Protein AF-I7L8H8-F1 (afdb_monomer_lite)

Structure (mmCIF, N/CA/C/O backbone):
data_AF-I7L8H8-F1
#
_entry.id   AF-I7L8H8-F1
#
loop_
_atom_site.group_PDB
_atom_site.id
_atom_site.type_symbol
_atom_site.label_atom_id
_atom_site.label_alt_id
_atom_site.label_comp_id
_atom_site.label_asym_id
_atom_site.label_entity_id
_atom_site.label_seq_id
_atom_site.pdbx_PDB_ins_code
_atom_site.Cartn_x
_atom_site.Cartn_y
_atom_site.Cartn_z
_atom_site.occupancy
_atom_site.B_iso_or_equiv
_atom_site.auth_seq_id
_atom_site.auth_comp_id
_atom_site.auth_asym_id
_atom_site.auth_atom_id
_atom_site.pdbx_PDB_model_num
ATOM 1 N N . MET A 1 1 ? -27.563 16.203 -0.163 1.00 46.16 1 MET A N 1
ATOM 2 C CA . MET A 1 1 ? -28.175 15.690 1.086 1.00 46.16 1 MET A CA 1
ATOM 3 C C . MET A 1 1 ? -27.796 14.226 1.254 1.00 46.16 1 MET A C 1
ATOM 5 O O . MET A 1 1 ? -28.399 13.377 0.614 1.00 46.16 1 MET A O 1
ATOM 9 N N . ILE A 1 2 ? -26.778 13.918 2.061 1.00 47.94 2 ILE A N 1
ATOM 10 C CA . ILE A 1 2 ? -26.493 12.526 2.442 1.00 47.94 2 ILE A CA 1
ATOM 11 C C . ILE A 1 2 ? -27.599 12.111 3.420 1.00 47.94 2 ILE A C 1
ATOM 13 O O . ILE A 1 2 ? -27.805 12.774 4.437 1.00 47.94 2 ILE A O 1
ATOM 17 N N . SER A 1 3 ? -28.373 11.085 3.063 1.00 52.47 3 SER A N 1
ATOM 18 C CA . SER A 1 3 ? -29.527 10.623 3.843 1.00 52.47 3 SER A CA 1
ATOM 19 C C . SER A 1 3 ? -29.114 10.288 5.280 1.00 52.47 3 SER A C 1
ATOM 21 O O . SER A 1 3 ? -28.155 9.544 5.494 1.00 52.47 3 SER A O 1
ATOM 23 N N . ARG A 1 4 ? -29.862 10.799 6.271 1.00 48.09 4 ARG A N 1
ATOM 24 C CA . ARG A 1 4 ? -29.664 10.507 7.706 1.00 48.09 4 ARG A CA 1
ATOM 25 C C . ARG A 1 4 ? -29.588 8.998 7.997 1.00 48.09 4 ARG A C 1
ATOM 27 O O . ARG A 1 4 ? -28.920 8.609 8.946 1.00 48.09 4 ARG A O 1
ATOM 34 N N . GLY A 1 5 ? -30.185 8.152 7.152 1.00 44.75 5 GLY A N 1
ATOM 35 C CA . GLY A 1 5 ? -30.102 6.691 7.264 1.00 44.75 5 GLY A CA 1
ATOM 36 C C . GLY A 1 5 ? -28.705 6.101 7.017 1.00 44.75 5 GLY A C 1
ATOM 37 O O . GLY A 1 5 ? -28.345 5.119 7.660 1.00 44.75 5 GLY A O 1
ATOM 38 N N . ILE A 1 6 ? -27.882 6.716 6.158 1.00 53.09 6 ILE A N 1
ATOM 39 C CA . ILE A 1 6 ? -26.475 6.308 5.964 1.00 53.09 6 ILE A CA 1
ATOM 40 C C . ILE A 1 6 ? -25.654 6.681 7.205 1.00 53.09 6 ILE A C 1
ATOM 42 O O . ILE A 1 6 ? -24.822 5.902 7.665 1.00 53.09 6 ILE A O 1
ATOM 46 N N . LEU A 1 7 ? -25.942 7.848 7.790 1.00 44.03 7 LEU A N 1
ATOM 47 C CA . LEU A 1 7 ? -25.265 8.338 8.990 1.00 44.03 7 LEU A CA 1
ATOM 48 C C . LEU A 1 7 ? -25.523 7.445 10.219 1.00 44.03 7 LEU A C 1
ATOM 50 O O . LEU A 1 7 ? -24.616 7.248 11.021 1.00 44.03 7 LEU A O 1
ATOM 54 N N . ILE A 1 8 ? -26.735 6.889 10.339 1.00 47.84 8 ILE A N 1
ATOM 55 C CA . ILE A 1 8 ? -27.126 5.978 11.429 1.00 47.84 8 ILE A CA 1
ATOM 56 C C . ILE A 1 8 ? -26.490 4.590 11.243 1.00 47.84 8 ILE A C 1
ATOM 58 O O . ILE A 1 8 ? -25.973 4.033 12.205 1.00 47.84 8 ILE A O 1
ATOM 62 N N . LYS A 1 9 ? -26.415 4.056 10.014 1.00 46.69 9 LYS A N 1
ATOM 63 C CA . LYS A 1 9 ? -25.725 2.774 9.748 1.00 46.69 9 LYS A CA 1
ATOM 64 C C . LYS A 1 9 ? -24.207 2.844 9.948 1.00 46.69 9 LYS A C 1
ATOM 66 O O . LYS A 1 9 ? -23.610 1.882 10.417 1.00 46.69 9 LYS A O 1
ATOM 71 N N . LEU A 1 10 ? -23.580 3.989 9.666 1.00 47.91 10 LEU A N 1
ATOM 72 C CA . LEU A 1 10 ? -22.157 4.217 9.965 1.00 47.91 10 LEU A CA 1
ATOM 73 C C . LEU A 1 10 ? -21.852 4.186 11.475 1.00 47.91 10 LEU A C 1
ATOM 75 O O . LEU A 1 10 ? -20.709 3.942 11.866 1.00 47.91 10 LEU A O 1
ATOM 79 N N . GLN A 1 11 ? -22.865 4.398 12.321 1.00 47.72 11 GLN A N 1
ATOM 80 C CA . GLN A 1 11 ? -22.754 4.433 13.780 1.00 47.72 11 GLN A CA 1
ATOM 81 C C . GLN A 1 11 ? -22.559 3.033 14.400 1.00 47.72 11 GLN A C 1
ATOM 83 O O . GLN A 1 11 ? -22.069 2.937 15.524 1.00 47.72 11 GLN A O 1
ATOM 88 N N . GLU A 1 12 ? -22.848 1.966 13.647 1.00 54.91 12 GLU A N 1
ATOM 89 C CA . GLU A 1 12 ? -22.715 0.558 14.060 1.00 54.91 12 GLU A CA 1
ATOM 90 C C . GLU A 1 12 ? -21.477 -0.142 13.471 1.00 54.91 12 GLU A C 1
ATOM 92 O O . GLU A 1 12 ? -21.320 -1.356 13.596 1.00 54.91 12 GLU A O 1
ATOM 97 N N . THR A 1 13 ? -20.572 0.589 12.813 1.00 62.22 13 THR A N 1
ATOM 98 C CA . THR A 1 13 ? -19.379 -0.029 12.212 1.00 62.22 13 THR A CA 1
ATOM 99 C C . THR A 1 13 ? -18.455 -0.572 13.305 1.00 62.22 13 THR A C 1
ATOM 101 O O . THR A 1 13 ? -17.769 0.195 13.961 1.00 62.22 13 THR A O 1
ATOM 104 N N . SER A 1 14 ? -18.395 -1.883 13.532 1.00 83.31 14 SER A N 1
ATOM 105 C CA . SER A 1 14 ? -17.507 -2.446 14.563 1.00 83.31 14 SER A CA 1
ATOM 106 C C . SER A 1 14 ? -16.050 -1.963 14.391 1.00 83.31 14 SER A C 1
ATOM 108 O O . SER A 1 14 ? -15.533 -2.022 13.273 1.00 83.31 14 SER A O 1
ATOM 110 N N . PRO A 1 15 ? -15.341 -1.538 15.461 1.00 88.88 15 PRO A N 1
ATOM 111 C CA . PRO A 1 15 ? -13.910 -1.216 15.403 1.00 88.88 15 PRO A CA 1
ATOM 112 C C . PRO A 1 15 ? -13.060 -2.315 14.753 1.00 88.88 15 PRO A C 1
ATOM 114 O O . PRO A 1 15 ? -12.063 -2.014 14.102 1.00 88.88 15 PRO A O 1
ATOM 117 N N . VAL A 1 16 ? -13.495 -3.576 14.862 1.00 91.00 16 VAL A N 1
ATOM 118 C CA . VAL A 1 16 ? -12.891 -4.724 14.170 1.00 91.00 16 VAL A CA 1
ATOM 119 C C . VAL A 1 16 ? -12.999 -4.579 12.652 1.00 91.00 16 VAL A C 1
ATOM 121 O O . VAL A 1 16 ? -12.004 -4.721 11.949 1.00 91.00 16 VAL A O 1
ATOM 124 N N . LEU A 1 17 ? -14.184 -4.243 12.135 1.00 92.31 17 LEU A N 1
ATOM 125 C CA . LEU A 1 17 ? -14.388 -4.027 10.700 1.00 92.31 17 LEU A CA 1
ATOM 126 C C . LEU A 1 17 ? -13.566 -2.842 10.187 1.00 92.31 17 LEU A C 1
ATOM 128 O O . LEU A 1 17 ? -13.098 -2.879 9.056 1.00 92.31 17 LEU A O 1
ATOM 132 N N . ILE A 1 18 ? -13.353 -1.819 11.018 1.00 93.94 18 ILE A N 1
ATOM 133 C CA . ILE A 1 18 ? -12.538 -0.653 10.659 1.00 93.94 18 ILE A CA 1
ATOM 134 C C . ILE A 1 18 ? -11.070 -1.056 10.483 1.00 93.94 18 ILE A C 1
ATOM 136 O O . ILE A 1 18 ? -10.480 -0.727 9.457 1.00 93.94 18 ILE A O 1
ATOM 140 N N . VAL A 1 19 ? -10.482 -1.801 11.429 1.00 95.19 19 VAL A N 1
ATOM 141 C CA . VAL A 1 19 ? -9.073 -2.228 11.309 1.00 95.19 19 VAL A CA 1
ATOM 142 C C . VAL A 1 19 ? -8.867 -3.276 10.215 1.00 95.19 19 VAL A C 1
ATOM 144 O O . VAL A 1 19 ? -7.865 -3.218 9.508 1.00 95.19 19 VAL A O 1
ATOM 147 N N . VAL A 1 20 ? -9.827 -4.188 10.016 1.00 96.25 20 VAL A N 1
ATOM 148 C CA . VAL A 1 20 ? -9.793 -5.157 8.907 1.00 96.25 20 VAL A CA 1
ATOM 149 C C . VAL A 1 20 ? -9.931 -4.438 7.566 1.00 96.25 20 VAL A C 1
ATOM 151 O O . VAL A 1 20 ? -9.162 -4.704 6.649 1.00 96.25 20 VAL A O 1
ATOM 154 N N . GLY A 1 21 ? -10.858 -3.484 7.457 1.00 96.38 21 GLY A N 1
ATOM 155 C CA . GLY A 1 21 ? -11.018 -2.660 6.261 1.00 96.38 21 GLY A CA 1
ATOM 156 C C . GLY A 1 21 ? -9.773 -1.828 5.955 1.00 96.38 21 GLY A C 1
ATOM 157 O O . GLY A 1 21 ? -9.385 -1.720 4.798 1.00 96.38 21 GLY A O 1
ATOM 158 N N . PHE A 1 22 ? -9.101 -1.300 6.982 1.00 97.31 22 PHE A N 1
ATOM 159 C CA . PHE A 1 22 ? -7.831 -0.585 6.837 1.00 97.31 22 PHE A CA 1
ATOM 160 C C . PHE A 1 22 ? -6.689 -1.474 6.343 1.00 97.31 22 PHE A C 1
ATOM 162 O O . PHE A 1 22 ? -5.904 -1.050 5.498 1.00 97.31 22 PHE A O 1
ATOM 169 N N . PHE A 1 23 ? -6.617 -2.715 6.822 1.00 97.75 23 PHE A N 1
ATOM 170 C CA . PHE A 1 23 ? -5.670 -3.702 6.314 1.00 97.75 23 PHE A CA 1
ATOM 171 C C . PHE A 1 23 ? -5.949 -4.048 4.844 1.00 97.75 23 PHE A C 1
ATOM 173 O O . PHE A 1 23 ? -5.056 -3.922 4.014 1.00 97.75 23 PHE A O 1
ATOM 180 N N . VAL A 1 24 ? -7.194 -4.402 4.500 1.00 97.88 24 VAL A N 1
ATOM 181 C CA . VAL A 1 24 ? -7.577 -4.735 3.113 1.00 97.88 24 VAL A CA 1
ATOM 182 C C . VAL A 1 24 ? -7.319 -3.561 2.172 1.00 97.88 24 VAL 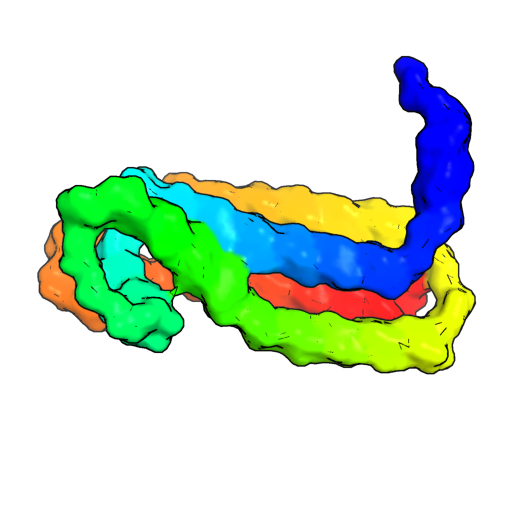A C 1
ATOM 184 O O . VAL A 1 24 ? -6.830 -3.765 1.066 1.00 97.88 24 VAL A O 1
ATOM 187 N N . TYR A 1 25 ? -7.611 -2.336 2.615 1.00 98.06 25 TYR A N 1
ATOM 188 C CA . TYR A 1 25 ? -7.292 -1.133 1.857 1.00 98.06 25 TYR A CA 1
ATOM 189 C C . TYR A 1 25 ? -5.801 -1.054 1.539 1.00 98.06 25 TYR A C 1
ATOM 191 O O . TYR A 1 25 ? -5.467 -0.925 0.372 1.00 98.06 25 TYR A O 1
ATOM 199 N N . GLN A 1 26 ? -4.922 -1.190 2.537 1.00 97.81 26 GLN A N 1
ATOM 200 C CA . GLN A 1 26 ? -3.476 -1.148 2.307 1.00 97.81 26 GLN A CA 1
ATOM 201 C C . GLN A 1 26 ? -3.013 -2.239 1.344 1.00 97.81 26 GLN A C 1
ATOM 203 O O . GLN A 1 26 ? -2.231 -1.946 0.455 1.00 97.81 26 GLN A O 1
ATOM 208 N N . MET A 1 27 ? -3.538 -3.466 1.448 1.00 97.56 27 MET A N 1
ATOM 209 C CA . MET A 1 27 ? -3.200 -4.531 0.493 1.00 97.56 27 MET A CA 1
ATOM 210 C C . MET A 1 27 ? -3.540 -4.145 -0.952 1.00 97.56 27 MET A C 1
ATOM 212 O O . MET A 1 27 ? -2.744 -4.359 -1.865 1.00 97.56 27 MET A O 1
ATOM 216 N N . LEU A 1 28 ? -4.747 -3.612 -1.167 1.00 98.00 28 LEU A N 1
ATOM 217 C CA . LEU A 1 28 ? -5.218 -3.225 -2.496 1.00 98.00 28 LEU A CA 1
ATOM 218 C C . LEU A 1 28 ? -4.485 -1.992 -3.017 1.00 98.00 28 LEU A C 1
ATOM 220 O O . LEU A 1 28 ? -4.143 -1.946 -4.194 1.00 98.00 28 LEU A O 1
ATOM 224 N N . GLU A 1 29 ? -4.258 -1.014 -2.148 1.00 97.44 29 GLU A N 1
ATOM 225 C CA . GLU A 1 29 ? -3.554 0.224 -2.451 1.00 97.44 29 GLU A CA 1
ATOM 226 C C . GLU A 1 29 ? -2.111 -0.081 -2.873 1.00 97.44 29 GLU A C 1
ATOM 228 O O . GLU A 1 29 ? -1.757 0.255 -4.003 1.00 97.44 29 GLU A O 1
ATOM 233 N N . THR A 1 30 ? -1.360 -0.870 -2.093 1.00 96.81 30 THR A N 1
ATOM 234 C CA . THR A 1 30 ? 0.001 -1.293 -2.458 1.00 96.81 30 THR A CA 1
ATOM 235 C C . THR A 1 30 ? 0.013 -2.041 -3.787 1.00 96.81 30 THR A C 1
ATOM 237 O O . THR A 1 30 ? 0.870 -1.791 -4.627 1.00 96.81 30 THR A O 1
ATOM 240 N N . GLY A 1 31 ? -0.959 -2.929 -4.032 1.00 97.12 31 GLY A N 1
ATOM 241 C CA . GLY A 1 31 ? -1.084 -3.603 -5.326 1.00 97.12 31 GLY A CA 1
ATOM 242 C C . GLY A 1 31 ? -1.308 -2.625 -6.486 1.00 97.12 31 GLY A C 1
ATOM 243 O O . GLY A 1 31 ? -0.696 -2.755 -7.547 1.00 97.12 31 GLY A O 1
ATOM 244 N N . VAL A 1 32 ? -2.182 -1.630 -6.320 1.00 97.69 32 VAL A N 1
ATOM 245 C CA . VAL A 1 32 ? -2.433 -0.618 -7.359 1.00 97.69 32 VAL A CA 1
ATOM 246 C C . VAL A 1 32 ? -1.197 0.249 -7.589 1.00 97.69 32 VAL A C 1
ATOM 248 O O . VAL A 1 32 ? -0.834 0.462 -8.745 1.00 97.69 32 VAL A O 1
ATOM 251 N N . ILE A 1 33 ? -0.538 0.712 -6.525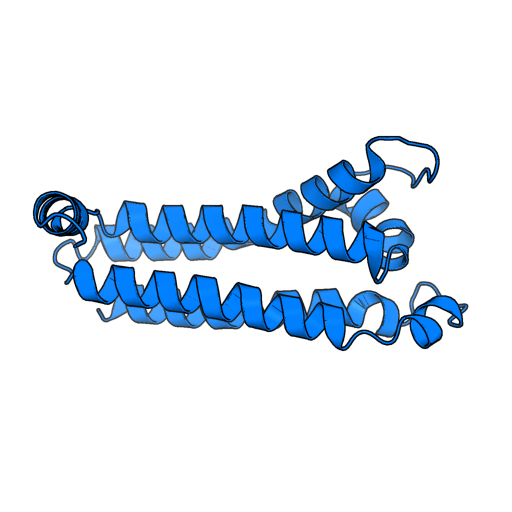 1.00 96.88 33 ILE A N 1
ATOM 252 C CA . ILE A 1 33 ? 0.702 1.487 -6.615 1.00 96.88 33 ILE A CA 1
ATOM 253 C C . ILE A 1 33 ? 1.781 0.683 -7.330 1.00 96.88 33 ILE A C 1
ATOM 255 O O . ILE A 1 33 ? 2.402 1.217 -8.244 1.00 96.88 33 ILE A O 1
ATOM 259 N N . ASP A 1 34 ? 1.929 -0.606 -7.019 1.00 95.56 34 ASP A N 1
ATOM 260 C CA . ASP A 1 34 ? 2.916 -1.460 -7.676 1.00 95.56 34 ASP A CA 1
ATOM 261 C C . ASP A 1 34 ? 2.640 -1.624 -9.177 1.00 95.56 34 ASP A C 1
ATOM 263 O O . ASP A 1 34 ? 3.532 -1.559 -10.024 1.00 95.56 34 ASP A O 1
ATOM 267 N N . MET A 1 35 ? 1.369 -1.809 -9.532 1.00 96.50 35 MET A N 1
ATOM 268 C CA . MET A 1 35 ? 0.949 -1.884 -10.928 1.00 96.50 35 MET A CA 1
ATOM 269 C C . MET A 1 35 ? 1.246 -0.582 -11.681 1.00 96.50 35 MET A C 1
ATOM 271 O O . MET A 1 35 ? 1.706 -0.626 -12.824 1.00 96.50 35 MET A O 1
ATOM 275 N N . VAL A 1 36 ? 0.977 0.569 -11.058 1.00 95.88 36 VAL A N 1
ATOM 276 C CA . VAL A 1 36 ? 1.228 1.892 -11.645 1.00 95.88 36 VAL A CA 1
ATOM 277 C C . VAL A 1 36 ? 2.726 2.176 -11.735 1.00 95.88 36 VAL A C 1
ATOM 279 O O . VAL A 1 36 ? 3.183 2.658 -12.773 1.00 95.88 36 VAL A O 1
ATOM 282 N N . GLU A 1 37 ? 3.502 1.849 -10.699 1.00 94.50 37 GLU A N 1
ATOM 283 C CA . GLU A 1 37 ? 4.956 1.987 -10.711 1.00 94.50 37 GLU A CA 1
ATOM 284 C C . GLU A 1 37 ? 5.541 1.174 -11.863 1.00 94.50 37 GLU A C 1
ATOM 286 O O . GLU A 1 37 ? 6.282 1.721 -12.682 1.00 94.50 37 GLU A O 1
ATOM 291 N N . HIS A 1 38 ? 5.151 -0.097 -11.982 1.00 94.44 38 HIS A N 1
ATOM 292 C CA . HIS A 1 38 ? 5.609 -0.961 -13.061 1.00 94.44 38 HIS A CA 1
ATOM 293 C C . HIS A 1 38 ? 5.232 -0.416 -14.446 1.00 94.44 38 HIS A C 1
ATOM 295 O O . HIS A 1 38 ? 6.071 -0.383 -15.347 1.00 94.44 38 HIS A O 1
ATOM 301 N N . ALA A 1 39 ? 3.979 0.009 -14.631 1.00 92.62 39 ALA A N 1
ATOM 302 C CA . ALA A 1 39 ? 3.478 0.431 -15.935 1.00 92.62 39 ALA A CA 1
ATOM 303 C C . ALA A 1 39 ? 4.057 1.777 -16.400 1.00 92.62 39 ALA A C 1
ATOM 305 O O . ALA A 1 39 ? 4.268 1.968 -17.600 1.00 92.62 39 ALA A O 1
ATOM 306 N N . CYS A 1 40 ? 4.297 2.712 -15.476 1.00 90.06 40 CYS A N 1
ATOM 307 C CA . CYS A 1 40 ? 4.513 4.117 -15.827 1.00 90.06 40 CYS A CA 1
ATOM 308 C C . CYS A 1 40 ? 5.836 4.711 -15.323 1.00 90.06 40 CYS A C 1
ATOM 310 O O . CYS A 1 40 ? 6.311 5.683 -15.916 1.00 90.06 40 CYS A O 1
ATOM 312 N N . VAL A 1 41 ? 6.428 4.171 -14.252 1.00 89.38 41 VAL A N 1
ATOM 313 C CA . VAL A 1 41 ? 7.476 4.872 -13.487 1.00 89.38 41 VAL A CA 1
ATOM 314 C C . VAL A 1 41 ? 8.795 4.100 -13.456 1.00 89.38 41 VAL A C 1
ATOM 316 O O . VAL A 1 41 ? 9.801 4.587 -13.960 1.00 89.38 41 VAL A O 1
ATOM 319 N N . ASN A 1 42 ? 8.803 2.903 -12.877 1.00 87.75 42 ASN A N 1
ATOM 320 C CA . ASN A 1 42 ? 10.003 2.125 -12.589 1.00 87.75 42 ASN A CA 1
ATOM 321 C C . ASN A 1 42 ? 9.703 0.628 -12.749 1.00 87.75 42 ASN A C 1
ATOM 323 O O . ASN A 1 42 ? 9.533 -0.112 -11.787 1.00 87.75 42 ASN A O 1
ATOM 327 N N . SER A 1 43 ? 9.673 0.150 -13.992 1.00 88.00 43 SER A N 1
ATOM 328 C CA . SER A 1 43 ? 9.519 -1.284 -14.283 1.00 88.00 43 SER A CA 1
ATOM 329 C C . SER A 1 43 ? 10.730 -2.120 -13.846 1.00 88.00 43 SER A C 1
ATOM 331 O O . SER A 1 43 ? 10.635 -3.343 -13.705 1.00 88.00 43 SER A O 1
ATOM 333 N N . ARG A 1 44 ? 11.880 -1.477 -13.608 1.00 87.38 44 ARG A N 1
ATOM 334 C CA . ARG A 1 44 ? 13.144 -2.154 -13.313 1.00 87.38 44 ARG A CA 1
ATOM 335 C C . ARG A 1 44 ? 13.138 -2.851 -11.961 1.00 87.38 44 ARG A C 1
ATOM 337 O O . ARG A 1 44 ? 13.608 -3.985 -11.890 1.00 87.38 44 ARG A O 1
ATOM 344 N N . VAL A 1 45 ? 12.576 -2.228 -10.923 1.00 87.31 45 VAL A N 1
ATOM 345 C CA . VAL A 1 45 ? 12.486 -2.857 -9.593 1.00 87.31 45 VAL A CA 1
ATOM 346 C C . VAL A 1 45 ? 11.713 -4.180 -9.649 1.00 87.31 45 VAL A C 1
ATOM 348 O O . VAL A 1 45 ? 12.117 -5.157 -9.029 1.00 87.31 45 VAL A O 1
ATOM 351 N N . TYR A 1 46 ? 10.693 -4.287 -10.502 1.00 90.06 46 TYR A N 1
ATOM 352 C CA . TYR A 1 46 ? 9.940 -5.532 -10.688 1.00 90.06 46 TYR A CA 1
ATOM 353 C C . TYR A 1 46 ? 10.733 -6.602 -11.427 1.00 90.06 46 TYR A C 1
ATOM 355 O O . TYR A 1 46 ? 10.665 -7.778 -11.075 1.00 90.06 46 TYR A O 1
ATOM 363 N N . ARG A 1 47 ? 11.511 -6.198 -12.434 1.00 88.75 47 ARG A N 1
ATOM 364 C CA . ARG A 1 47 ? 12.375 -7.109 -13.189 1.00 88.75 47 ARG A CA 1
ATOM 365 C C . ARG A 1 47 ? 13.473 -7.716 -12.316 1.00 88.75 47 ARG A C 1
ATOM 367 O O . ARG A 1 47 ? 13.789 -8.889 -12.491 1.00 88.75 47 ARG A O 1
ATOM 374 N N . VAL A 1 48 ? 14.070 -6.905 -11.446 1.00 88.38 48 VAL A N 1
ATOM 375 C CA . VAL A 1 48 ? 15.238 -7.285 -10.638 1.00 88.38 48 VAL A CA 1
ATOM 376 C C . VAL A 1 48 ? 14.832 -7.923 -9.309 1.00 88.38 48 VAL A C 1
ATOM 378 O O . VAL A 1 48 ? 15.530 -8.821 -8.854 1.00 88.38 48 VAL A O 1
ATOM 381 N N . HIS A 1 49 ? 13.718 -7.490 -8.711 1.00 87.88 49 HIS A N 1
ATOM 382 C CA . HIS A 1 49 ? 13.318 -7.875 -7.358 1.00 87.88 49 HIS A CA 1
ATOM 383 C C . HIS A 1 49 ? 11.930 -8.525 -7.310 1.00 87.88 49 HIS A C 1
ATOM 385 O O . HIS A 1 49 ? 11.836 -9.733 -7.114 1.00 87.88 49 HIS A O 1
ATOM 391 N N . ASN A 1 50 ? 10.836 -7.784 -7.523 1.00 87.12 50 ASN A N 1
ATOM 392 C CA . ASN A 1 50 ? 9.505 -8.301 -7.158 1.00 87.12 50 ASN A CA 1
ATOM 393 C C . ASN A 1 50 ? 9.114 -9.581 -7.915 1.00 87.12 50 ASN A C 1
ATOM 395 O O . ASN A 1 50 ? 8.537 -10.495 -7.328 1.00 87.12 50 ASN A O 1
ATOM 399 N N . PHE A 1 51 ? 9.423 -9.696 -9.206 1.00 90.25 51 PHE A N 1
ATOM 400 C CA . PHE A 1 51 ? 9.068 -10.901 -9.959 1.00 90.25 51 PHE A CA 1
ATOM 401 C C . PHE A 1 51 ? 9.891 -12.129 -9.554 1.00 90.25 51 PHE A C 1
ATOM 403 O O . PHE A 1 51 ? 9.270 -13.144 -9.233 1.00 90.25 51 PHE A O 1
ATOM 410 N N . PRO A 1 52 ? 11.236 -12.088 -9.520 1.00 89.38 52 PRO A N 1
ATOM 411 C CA . PRO A 1 52 ? 12.006 -13.245 -9.075 1.00 89.38 52 PRO A CA 1
ATOM 412 C C . PRO A 1 52 ? 11.806 -13.547 -7.586 1.00 89.38 52 PRO A C 1
ATOM 414 O O . PRO A 1 52 ? 11.578 -14.704 -7.240 1.00 89.38 52 PRO A O 1
ATOM 417 N N . ASP A 1 53 ? 11.828 -12.534 -6.721 1.00 89.19 53 ASP A N 1
ATOM 418 C CA . ASP A 1 53 ? 11.940 -12.744 -5.276 1.00 89.19 53 ASP A CA 1
ATOM 419 C C . ASP A 1 53 ? 10.579 -12.940 -4.597 1.00 89.19 53 ASP A C 1
ATOM 421 O O . ASP A 1 53 ? 10.468 -13.746 -3.674 1.00 89.19 53 ASP A O 1
ATOM 425 N N . ILE A 1 54 ? 9.527 -12.248 -5.058 1.00 89.19 54 ILE A N 1
ATOM 426 C CA . ILE A 1 54 ? 8.178 -12.367 -4.472 1.00 89.19 54 ILE A CA 1
ATOM 427 C C . ILE A 1 54 ? 7.322 -13.373 -5.241 1.00 89.19 54 ILE A C 1
ATOM 429 O O . ILE A 1 54 ? 6.596 -14.161 -4.635 1.00 89.19 54 ILE A O 1
ATOM 433 N N . LEU A 1 55 ? 7.383 -13.361 -6.575 1.00 91.94 55 LEU A N 1
ATOM 434 C CA . LEU A 1 55 ? 6.543 -14.228 -7.410 1.00 91.94 55 LEU A CA 1
ATOM 435 C C . LEU A 1 55 ? 7.239 -15.506 -7.885 1.00 91.94 55 LEU A C 1
ATOM 437 O O . LEU A 1 55 ? 6.555 -16.394 -8.397 1.00 91.94 55 LEU A O 1
ATOM 441 N N . GLY A 1 56 ? 8.563 -15.618 -7.744 1.00 92.31 56 GLY A N 1
ATOM 442 C CA . GLY A 1 56 ? 9.319 -16.760 -8.262 1.00 92.31 56 GLY A CA 1
ATOM 443 C C . GLY A 1 56 ? 9.287 -16.866 -9.789 1.00 92.31 56 GLY A C 1
ATOM 444 O O . GLY A 1 56 ? 9.404 -17.967 -10.327 1.00 92.31 56 GLY A O 1
ATOM 445 N N . MET A 1 57 ? 9.079 -15.753 -10.503 1.00 92.56 57 MET A N 1
ATOM 446 C CA . MET A 1 57 ? 8.880 -15.744 -11.953 1.00 92.56 57 MET A CA 1
ATOM 447 C C . MET A 1 57 ? 9.919 -14.903 -12.695 1.00 92.56 57 MET A C 1
ATOM 449 O O . MET A 1 57 ? 10.446 -13.917 -12.185 1.00 92.56 57 MET A O 1
ATOM 453 N N . LYS A 1 58 ? 10.190 -15.278 -13.949 1.00 91.19 58 LYS A N 1
ATOM 454 C CA . LYS A 1 58 ? 11.029 -14.480 -14.850 1.00 91.19 58 LYS A CA 1
ATOM 455 C C . LYS A 1 58 ? 10.199 -13.373 -15.493 1.00 91.19 58 LYS A C 1
ATOM 457 O O . LYS A 1 58 ? 9.058 -13.597 -15.884 1.00 91.19 58 LYS A O 1
ATOM 462 N N . TYR A 1 59 ? 10.803 -12.199 -15.632 1.00 90.25 59 TYR A N 1
ATOM 463 C CA . TYR A 1 59 ? 10.201 -11.068 -16.326 1.00 90.25 59 TYR A CA 1
ATOM 464 C C . TYR A 1 59 ? 10.056 -11.345 -17.830 1.00 90.25 59 TYR A C 1
ATOM 466 O O . TYR A 1 59 ? 11.054 -11.618 -18.501 1.00 90.25 59 TYR A O 1
ATOM 474 N N . ASP A 1 60 ? 8.839 -11.207 -18.359 1.00 91.62 60 ASP A N 1
ATOM 475 C CA . ASP A 1 60 ? 8.553 -11.210 -19.796 1.00 91.62 60 ASP A CA 1
ATOM 476 C C . ASP A 1 60 ? 7.710 -9.985 -20.168 1.00 91.62 60 ASP A C 1
ATOM 478 O O . ASP A 1 60 ? 6.542 -9.872 -19.800 1.00 91.62 60 ASP A O 1
ATOM 482 N N . LYS A 1 61 ? 8.303 -9.067 -20.939 1.00 88.00 61 LYS A N 1
ATOM 483 C CA . LYS A 1 61 ? 7.631 -7.847 -21.414 1.00 88.00 61 LYS A CA 1
ATOM 484 C C . LYS A 1 61 ? 6.457 -8.120 -22.358 1.00 88.00 61 LYS A C 1
ATOM 486 O O . LYS A 1 61 ? 5.653 -7.222 -22.580 1.00 88.00 61 LYS A O 1
ATOM 491 N N . ASN A 1 62 ? 6.399 -9.307 -22.962 1.00 92.12 62 ASN A N 1
ATOM 492 C CA . ASN A 1 62 ? 5.350 -9.672 -23.908 1.00 92.12 62 ASN A CA 1
ATOM 493 C C . ASN A 1 62 ? 4.147 -10.336 -23.219 1.00 92.12 62 ASN A C 1
ATOM 495 O O . ASN A 1 62 ? 3.131 -10.572 -23.875 1.00 92.12 62 ASN A O 1
ATOM 499 N N . ASP A 1 63 ? 4.232 -10.637 -21.9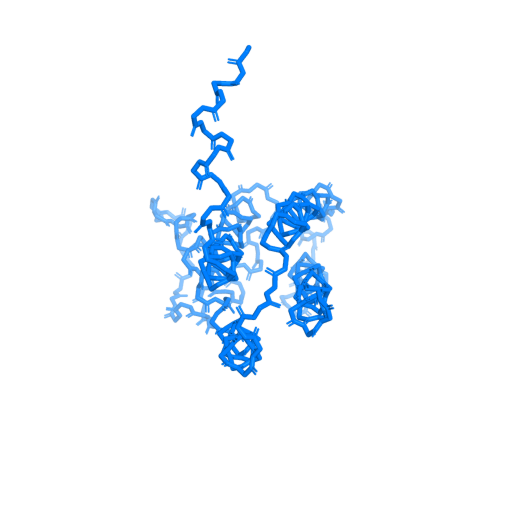18 1.00 93.31 63 ASP A N 1
ATOM 500 C CA . ASP A 1 63 ? 3.096 -11.182 -21.183 1.00 93.31 63 ASP A CA 1
ATOM 501 C C . ASP A 1 63 ? 2.032 -10.094 -20.973 1.00 93.31 63 ASP A C 1
ATOM 503 O O . ASP A 1 63 ? 2.257 -9.066 -20.333 1.00 93.31 63 ASP A O 1
ATOM 507 N N . ARG A 1 64 ? 0.824 -10.345 -21.485 1.00 93.00 64 ARG A N 1
ATOM 508 C CA . ARG A 1 64 ? -0.331 -9.444 -21.351 1.00 93.00 64 ARG A CA 1
ATOM 509 C C . ARG A 1 64 ? -0.736 -9.170 -19.896 1.00 93.00 64 ARG A C 1
ATOM 511 O O . ARG A 1 64 ? -1.425 -8.188 -19.638 1.00 93.00 64 ARG A O 1
ATOM 518 N N . TRP A 1 65 ? -0.344 -10.030 -18.957 1.00 94.75 65 TRP A N 1
ATOM 519 C CA . TRP A 1 65 ? -0.663 -9.923 -17.534 1.00 94.75 65 TRP A CA 1
ATOM 520 C C . TRP A 1 65 ? 0.472 -9.329 -16.699 1.00 94.75 65 TRP A C 1
ATOM 522 O O . TRP A 1 65 ? 0.343 -9.264 -15.480 1.00 94.75 65 TRP A O 1
ATOM 532 N N . ILE A 1 66 ? 1.559 -8.855 -17.315 1.00 93.31 66 ILE A N 1
ATOM 533 C CA . ILE A 1 66 ? 2.758 -8.407 -16.591 1.00 93.31 66 ILE A CA 1
ATOM 534 C C . ILE A 1 66 ? 2.466 -7.324 -15.535 1.00 93.31 66 ILE A C 1
ATOM 536 O O . ILE A 1 66 ? 2.963 -7.391 -14.414 1.00 93.31 66 ILE A O 1
ATOM 540 N N . ASN A 1 67 ? 1.560 -6.389 -15.838 1.00 94.25 67 ASN A N 1
ATOM 541 C CA . ASN A 1 67 ? 1.114 -5.356 -14.896 1.00 94.25 67 ASN A CA 1
ATOM 542 C C . ASN A 1 67 ? 0.255 -5.935 -13.759 1.00 94.25 67 ASN A C 1
ATOM 544 O O . ASN A 1 67 ? 0.343 -5.496 -12.616 1.00 94.25 67 ASN A O 1
ATOM 548 N N . PHE A 1 68 ? -0.558 -6.952 -14.051 1.00 95.88 68 PHE A N 1
ATOM 549 C CA . PHE A 1 68 ? -1.335 -7.649 -13.027 1.00 95.88 68 PHE A CA 1
ATOM 550 C C . PHE A 1 68 ? -0.437 -8.485 -12.105 1.00 95.88 68 PHE A C 1
ATOM 552 O O . PHE A 1 68 ? -0.726 -8.626 -10.919 1.00 95.88 68 PHE A O 1
ATOM 559 N N . TYR A 1 69 ? 0.681 -9.010 -12.608 1.00 96.06 69 TYR A N 1
ATOM 560 C CA . TYR A 1 69 ? 1.678 -9.643 -11.750 1.00 96.06 69 TYR A CA 1
ATOM 561 C C . TYR A 1 69 ? 2.350 -8.630 -10.826 1.00 96.06 69 TYR A C 1
ATOM 563 O O . TYR A 1 69 ? 2.497 -8.939 -9.650 1.00 96.06 69 TYR A O 1
ATOM 571 N N . ALA A 1 70 ? 2.647 -7.412 -11.289 1.00 95.38 70 ALA A N 1
ATOM 572 C CA . ALA A 1 70 ? 3.090 -6.332 -10.401 1.00 95.38 70 ALA A CA 1
ATOM 573 C C . ALA A 1 70 ? 2.045 -6.019 -9.314 1.00 95.38 70 ALA A C 1
ATOM 575 O O . ALA A 1 70 ? 2.376 -5.998 -8.131 1.00 95.38 70 ALA A O 1
ATOM 576 N N . PHE A 1 71 ? 0.758 -5.930 -9.673 1.00 97.31 71 PHE A N 1
ATOM 577 C CA . PHE A 1 71 ? -0.315 -5.822 -8.674 1.00 97.31 71 PHE A CA 1
ATOM 578 C C . PHE A 1 71 ? -0.258 -6.955 -7.641 1.00 97.31 71 PHE A C 1
ATOM 580 O O . PHE A 1 71 ? -0.291 -6.728 -6.431 1.00 97.31 71 PHE A O 1
ATOM 587 N N . LYS A 1 72 ? -0.146 -8.198 -8.117 1.00 96.88 72 LYS A N 1
ATOM 588 C CA . LYS A 1 72 ? -0.084 -9.381 -7.260 1.00 96.88 72 LYS A CA 1
ATOM 589 C C . LYS A 1 72 ? 1.154 -9.373 -6.360 1.00 96.88 72 LYS A C 1
ATOM 591 O O . LYS A 1 72 ? 1.027 -9.769 -5.205 1.00 96.88 72 LYS A O 1
ATOM 596 N N . SER A 1 73 ? 2.323 -8.949 -6.850 1.00 95.62 73 SER A N 1
ATOM 597 C CA . SER A 1 73 ? 3.525 -8.848 -6.015 1.00 95.62 73 SER A CA 1
ATOM 598 C C . SER A 1 73 ? 3.335 -7.838 -4.892 1.00 95.62 73 SER A C 1
ATOM 600 O O . SER A 1 73 ? 3.680 -8.159 -3.757 1.00 95.62 73 SER A O 1
ATOM 602 N N . GLY A 1 74 ? 2.700 -6.697 -5.176 1.00 94.88 74 GLY A N 1
ATOM 603 C CA . GLY A 1 74 ? 2.357 -5.705 -4.159 1.00 94.88 74 GLY A CA 1
ATOM 604 C C . GLY A 1 74 ? 1.406 -6.275 -3.108 1.00 94.88 74 GLY A C 1
ATOM 605 O O . GLY A 1 74 ? 1.664 -6.211 -1.912 1.00 94.88 74 GLY A O 1
ATOM 606 N N . VAL A 1 75 ? 0.348 -6.973 -3.523 1.00 96.12 75 VAL A N 1
ATOM 607 C CA . VAL A 1 75 ? -0.551 -7.645 -2.567 1.00 96.12 75 VAL A CA 1
ATOM 608 C C . VAL A 1 75 ? 0.203 -8.670 -1.707 1.00 96.12 75 VAL A C 1
ATOM 610 O O . VAL A 1 75 ? -0.000 -8.729 -0.496 1.00 96.12 75 VAL A O 1
ATOM 613 N N . LEU A 1 76 ? 1.096 -9.470 -2.294 1.00 94.44 76 LEU A N 1
ATOM 614 C CA . LEU A 1 76 ? 1.863 -10.477 -1.554 1.00 94.44 76 LEU A CA 1
ATOM 615 C C . LEU A 1 76 ? 2.911 -9.867 -0.608 1.00 94.44 76 LEU A C 1
ATOM 617 O O . LEU A 1 76 ? 3.175 -10.443 0.448 1.00 94.44 76 LEU A O 1
ATOM 621 N N . CYS A 1 77 ? 3.483 -8.703 -0.923 1.00 91.31 77 CYS A N 1
ATOM 622 C CA . CYS A 1 77 ? 4.464 -8.061 -0.045 1.00 91.31 77 CYS A CA 1
ATOM 623 C C . CYS A 1 77 ? 3.820 -7.527 1.250 1.00 91.31 77 CYS A C 1
ATOM 625 O O . CYS A 1 77 ? 4.459 -7.493 2.303 1.00 91.31 77 CYS A O 1
ATOM 627 N N . THR A 1 78 ? 2.519 -7.221 1.223 1.00 93.31 78 THR A N 1
ATOM 628 C CA . THR A 1 78 ? 1.778 -6.723 2.396 1.00 93.31 78 THR A CA 1
ATOM 629 C C . THR A 1 78 ? 1.429 -7.785 3.442 1.00 93.31 78 THR A C 1
ATOM 631 O O . THR A 1 78 ? 0.879 -7.442 4.488 1.00 93.31 78 THR A O 1
ATOM 634 N N . PHE A 1 79 ? 1.780 -9.066 3.252 1.00 91.44 79 PHE A N 1
ATOM 635 C CA . PHE A 1 79 ? 1.504 -10.117 4.249 1.00 91.44 79 PHE A CA 1
ATOM 636 C C . PHE A 1 79 ? 2.105 -9.813 5.625 1.00 91.44 79 PHE A C 1
ATOM 638 O O . PHE A 1 79 ? 1.539 -10.199 6.647 1.00 91.44 79 PHE A O 1
ATOM 645 N N . ILE A 1 80 ? 3.213 -9.070 5.675 1.00 92.62 80 ILE A N 1
ATOM 646 C CA . ILE A 1 80 ? 3.814 -8.627 6.936 1.00 92.62 80 ILE A CA 1
ATOM 647 C C . ILE A 1 80 ? 2.874 -7.726 7.761 1.00 92.62 80 ILE A C 1
ATOM 649 O O . ILE A 1 80 ? 2.947 -7.724 8.990 1.00 92.62 80 ILE A O 1
ATOM 653 N N . LEU A 1 81 ? 1.921 -7.037 7.117 1.00 94.12 81 LEU A N 1
ATOM 654 C CA . LEU A 1 81 ? 0.896 -6.216 7.772 1.00 94.12 81 LEU A CA 1
ATOM 655 C C . LEU A 1 81 ? -0.159 -7.052 8.526 1.00 94.12 81 LEU A C 1
ATOM 657 O O . LEU A 1 81 ? -0.936 -6.504 9.311 1.00 94.12 81 LEU A O 1
ATOM 661 N N . LEU A 1 82 ? -0.154 -8.384 8.386 1.00 95.75 82 LEU A N 1
ATOM 662 C CA . LEU A 1 82 ? -0.946 -9.261 9.254 1.00 95.75 82 LEU A CA 1
ATOM 663 C C . LEU A 1 82 ? -0.513 -9.155 10.720 1.00 95.75 82 LEU A C 1
ATOM 665 O O . LEU A 1 82 ? -1.354 -9.267 11.611 1.00 95.75 82 LEU A O 1
ATOM 669 N N . ILE A 1 83 ? 0.773 -8.902 10.986 1.00 95.62 83 ILE A N 1
ATOM 670 C CA . ILE A 1 83 ? 1.293 -8.761 12.351 1.00 95.62 83 ILE A CA 1
ATOM 671 C C . ILE A 1 83 ? 0.609 -7.591 13.076 1.00 95.62 83 ILE A C 1
ATOM 673 O O . ILE A 1 83 ? -0.037 -7.835 14.101 1.00 95.62 83 ILE A O 1
ATOM 677 N N . PRO A 1 84 ? 0.671 -6.336 12.584 1.00 95.44 84 PRO A N 1
ATOM 678 C CA . PRO A 1 84 ? -0.008 -5.238 13.257 1.00 95.44 84 PRO A CA 1
ATOM 679 C C . PRO A 1 84 ? -1.535 -5.395 13.261 1.00 95.44 84 PRO A C 1
ATOM 681 O O . PRO A 1 84 ? -2.165 -4.979 14.233 1.00 95.44 84 PRO A O 1
ATOM 684 N N . LEU A 1 85 ? -2.147 -6.046 12.260 1.00 96.88 85 LEU A N 1
ATOM 685 C CA . LEU A 1 85 ? -3.575 -6.381 12.308 1.00 96.88 85 LEU A CA 1
ATOM 686 C C . LEU A 1 85 ? -3.907 -7.281 13.507 1.00 96.88 85 LEU A C 1
ATOM 688 O O . LEU A 1 85 ? -4.802 -6.949 14.284 1.00 96.88 85 LEU A O 1
ATOM 692 N N . ILE A 1 86 ? -3.185 -8.391 13.689 1.00 97.12 86 ILE A N 1
ATOM 693 C CA . ILE A 1 86 ? -3.394 -9.316 14.814 1.00 97.12 86 ILE A CA 1
ATOM 694 C C . ILE A 1 86 ? -3.243 -8.571 16.142 1.00 97.12 86 ILE A C 1
ATOM 696 O O . ILE A 1 86 ? -4.102 -8.687 17.016 1.00 97.12 86 ILE A O 1
ATOM 700 N N . VAL A 1 87 ? -2.202 -7.745 16.278 1.00 96.12 87 VAL A N 1
ATOM 701 C CA . VAL A 1 87 ? -1.974 -6.935 17.483 1.00 96.12 87 VAL A CA 1
ATOM 702 C C . VAL A 1 87 ? -3.158 -5.999 17.758 1.00 96.12 87 VAL A C 1
ATOM 704 O O . VAL A 1 87 ? -3.661 -5.958 18.883 1.00 96.12 87 VAL A O 1
ATOM 707 N N . LYS A 1 88 ? -3.663 -5.288 16.742 1.00 95.12 88 LYS A N 1
ATOM 708 C CA . LYS A 1 88 ? -4.849 -4.423 16.871 1.00 95.12 88 LYS A CA 1
ATOM 709 C C . LYS A 1 88 ? -6.083 -5.213 17.306 1.00 95.12 88 LYS A C 1
ATOM 711 O O . LYS A 1 88 ? -6.795 -4.772 18.206 1.00 95.12 88 LYS A O 1
ATOM 716 N N . LEU A 1 89 ? -6.327 -6.382 16.714 1.00 94.06 89 LEU A N 1
ATOM 717 C CA . LEU A 1 89 ? -7.466 -7.237 17.064 1.00 94.06 89 LEU A CA 1
ATOM 718 C C . LEU A 1 89 ? -7.397 -7.721 18.517 1.00 94.06 89 LEU A C 1
ATOM 720 O O . LEU A 1 89 ? -8.414 -7.686 19.208 1.00 94.06 89 LEU A O 1
ATOM 724 N N . LEU A 1 90 ? -6.209 -8.090 19.008 1.00 93.50 90 LEU A N 1
ATOM 725 C CA . LEU A 1 90 ? -6.004 -8.441 20.416 1.00 93.50 90 LEU A CA 1
ATOM 726 C C . LEU A 1 90 ? -6.341 -7.263 21.341 1.00 93.50 90 LEU A C 1
ATOM 728 O O . LEU A 1 90 ? -7.074 -7.434 22.314 1.00 93.50 90 LEU A O 1
ATOM 732 N N . PHE A 1 91 ? -5.887 -6.048 21.020 1.00 91.81 91 PHE A N 1
ATOM 733 C CA . PHE A 1 91 ? -6.233 -4.859 21.808 1.00 91.81 91 PHE A CA 1
ATOM 734 C C . PHE A 1 91 ? -7.733 -4.550 21.801 1.00 91.81 91 PHE A C 1
ATOM 736 O O . PHE A 1 91 ? -8.292 -4.205 22.844 1.00 91.81 91 PHE A O 1
ATOM 743 N N . LEU A 1 92 ? -8.396 -4.690 20.651 1.00 90.00 92 LEU A N 1
ATOM 744 C CA . LEU A 1 92 ? -9.841 -4.491 20.540 1.00 90.00 92 LEU A CA 1
ATOM 745 C C . LEU A 1 92 ? -10.629 -5.538 21.337 1.00 90.00 92 LEU A C 1
ATOM 747 O O . LEU A 1 92 ? -11.606 -5.181 21.993 1.00 90.00 92 LEU A O 1
ATOM 751 N N . ALA A 1 93 ? -10.185 -6.798 21.339 1.00 87.44 93 ALA A N 1
ATOM 752 C CA . ALA A 1 93 ? -10.798 -7.860 22.134 1.00 87.44 93 ALA A CA 1
ATOM 753 C C . ALA A 1 93 ? -10.701 -7.581 23.646 1.00 87.44 93 ALA A C 1
ATOM 755 O O . ALA A 1 93 ? -11.650 -7.837 24.385 1.00 87.44 93 ALA A O 1
ATOM 756 N N . LEU A 1 94 ? -9.587 -6.998 24.102 1.00 86.38 94 LEU A N 1
ATOM 757 C CA . LEU A 1 94 ? -9.372 -6.637 25.508 1.00 86.38 94 LEU A CA 1
ATOM 758 C C . LEU A 1 94 ? -10.109 -5.353 25.938 1.00 86.38 94 LEU A C 1
ATOM 760 O O . LEU A 1 94 ? -10.297 -5.126 27.134 1.00 86.38 94 LEU A O 1
ATOM 764 N N . ARG A 1 95 ? -10.518 -4.488 24.997 1.00 77.31 95 ARG A N 1
ATOM 765 C CA . ARG A 1 95 ? -11.171 -3.194 25.280 1.00 77.31 95 ARG A CA 1
ATOM 766 C C . ARG A 1 95 ? -12.390 -2.948 24.373 1.00 77.31 95 ARG A C 1
ATOM 768 O O . ARG A 1 95 ? -12.319 -2.127 23.458 1.00 77.31 95 ARG A O 1
ATOM 775 N N . PRO A 1 96 ? -13.548 -3.571 24.663 1.00 62.06 96 PRO A N 1
ATOM 776 C CA . PRO A 1 96 ? -14.706 -3.574 23.761 1.00 62.06 96 PRO A CA 1
ATOM 777 C C . PRO A 1 96 ? -15.467 -2.238 23.656 1.00 62.06 96 PRO A C 1
ATOM 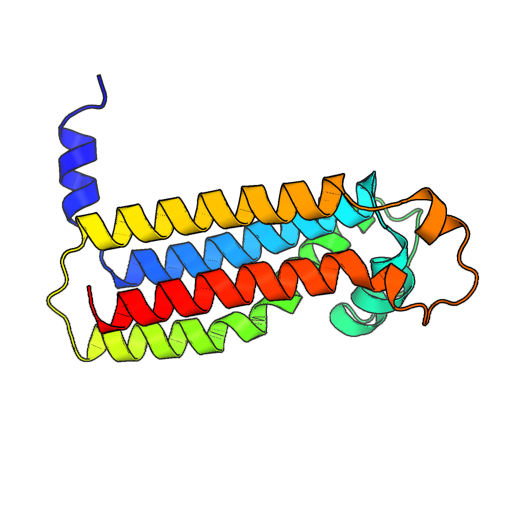779 O O . PRO A 1 96 ? -16.324 -2.087 22.788 1.00 62.06 96 PRO A O 1
ATOM 782 N N . LYS A 1 97 ? -15.192 -1.250 24.520 1.00 65.31 97 LYS A N 1
ATOM 783 C CA . LYS A 1 97 ? -15.913 0.036 24.550 1.00 65.31 97 LYS A CA 1
ATOM 784 C C . LYS A 1 97 ? -15.063 1.156 23.942 1.00 65.31 97 LYS A C 1
ATOM 786 O O . LYS A 1 97 ? -14.354 1.844 24.669 1.00 65.31 97 LYS A O 1
ATOM 791 N N . LYS A 1 98 ? -15.154 1.352 22.623 1.00 66.50 98 LYS A N 1
ATOM 792 C CA . LYS A 1 98 ? -14.469 2.439 21.896 1.00 66.50 98 LYS A CA 1
ATOM 793 C C . LYS A 1 98 ? -15.440 3.377 21.197 1.00 66.50 98 LYS A C 1
ATOM 795 O O . LYS A 1 98 ? -16.536 2.981 20.804 1.00 66.50 98 LYS A O 1
ATOM 800 N N . LYS A 1 99 ? -15.028 4.637 21.018 1.00 71.88 99 LYS A N 1
ATOM 801 C CA . LYS A 1 99 ? -15.810 5.638 20.276 1.00 71.88 99 LYS A CA 1
ATOM 802 C C . LYS A 1 99 ? -15.665 5.409 18.770 1.00 71.88 99 LYS A C 1
ATOM 804 O O . LYS A 1 99 ? -14.847 6.040 18.103 1.00 71.88 99 LYS A O 1
ATOM 809 N N . THR A 1 100 ? -16.520 4.549 18.227 1.00 80.31 100 THR A N 1
ATOM 810 C CA . THR A 1 100 ? -16.515 4.085 16.832 1.00 80.31 100 THR A CA 1
ATOM 811 C C . THR A 1 100 ? -16.388 5.188 15.777 1.00 80.31 100 THR A C 1
ATOM 813 O O . THR A 1 100 ? -15.640 5.045 14.814 1.00 80.31 100 THR A O 1
ATOM 816 N N . ARG A 1 101 ? -17.085 6.317 15.954 1.00 85.38 101 ARG A N 1
ATOM 817 C CA . ARG A 1 101 ? -17.132 7.381 14.940 1.00 85.38 101 ARG A CA 1
ATOM 818 C C . ARG A 1 101 ? -15.777 8.062 14.723 1.00 85.38 101 ARG A C 1
ATOM 820 O O . ARG A 1 101 ? -15.363 8.217 13.581 1.00 85.38 101 ARG A O 1
ATOM 827 N N . ASN A 1 102 ? -15.097 8.480 15.791 1.00 87.31 102 ASN A N 1
ATOM 828 C CA . ASN A 1 102 ? -13.799 9.159 15.667 1.00 87.31 102 ASN A CA 1
ATOM 829 C C . ASN A 1 102 ? -12.731 8.192 15.153 1.00 87.31 102 ASN A C 1
ATOM 831 O O . ASN A 1 102 ? -11.898 8.568 14.335 1.00 87.31 102 ASN A O 1
ATOM 835 N N . PHE A 1 103 ? -12.809 6.937 15.597 1.00 90.81 103 PHE A N 1
ATOM 836 C CA . PHE A 1 103 ? -11.938 5.865 15.141 1.00 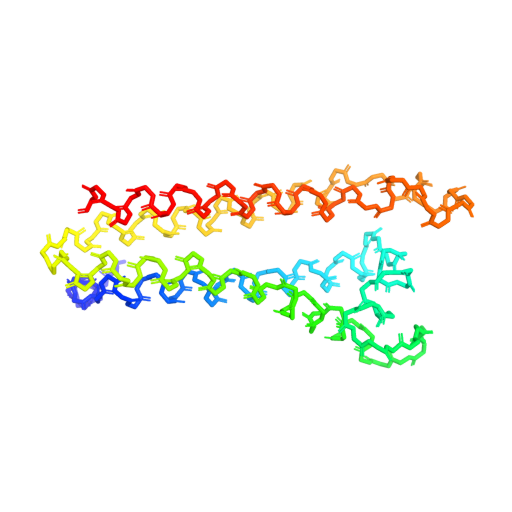90.81 103 PHE A CA 1
ATOM 837 C C . PHE A 1 103 ? -12.067 5.626 13.630 1.00 90.81 103 PHE A C 1
ATOM 839 O O . PHE A 1 103 ? -11.052 5.553 12.939 1.00 90.81 103 PHE A O 1
ATOM 846 N N . LEU A 1 104 ? -13.297 5.591 13.101 1.00 92.12 104 LEU A N 1
ATOM 847 C CA . LEU A 1 104 ? -13.552 5.477 11.664 1.00 92.12 104 LEU A CA 1
ATOM 848 C C . LEU A 1 104 ? -12.968 6.658 10.881 1.00 92.12 104 LEU A C 1
ATOM 850 O O . LEU A 1 104 ? -12.225 6.447 9.928 1.00 92.12 104 LEU A O 1
ATOM 854 N N . TRP A 1 105 ? -13.282 7.893 11.285 1.00 93.38 105 TRP A N 1
ATOM 855 C CA . TRP A 1 105 ? -12.806 9.092 10.584 1.00 93.38 105 TRP A CA 1
ATOM 856 C C . TRP A 1 105 ? -11.284 9.178 10.534 1.00 93.38 105 TRP A C 1
ATOM 858 O O . TRP A 1 105 ? -10.732 9.561 9.506 1.00 93.38 105 TRP A O 1
ATOM 868 N N . LEU A 1 106 ? -10.610 8.776 11.611 1.00 94.69 106 LEU A N 1
ATOM 869 C CA . LEU A 1 106 ? -9.157 8.719 11.642 1.00 94.69 106 LEU A CA 1
ATOM 870 C C . LEU A 1 106 ? -8.605 7.697 10.641 1.00 94.69 106 LEU A C 1
ATOM 872 O O . LEU A 1 106 ? -7.688 8.028 9.902 1.00 94.69 106 LEU A O 1
ATOM 876 N N . HIS A 1 107 ? -9.176 6.492 10.559 1.00 96.25 107 HIS A N 1
ATOM 877 C CA . HIS A 1 107 ? -8.718 5.490 9.588 1.00 96.25 107 HIS A CA 1
ATOM 878 C C . HIS A 1 107 ? -8.969 5.933 8.148 1.00 96.25 107 HIS A C 1
ATOM 880 O O . HIS A 1 107 ? -8.090 5.768 7.313 1.00 96.25 107 HIS A O 1
ATOM 886 N N . LEU A 1 108 ? -10.112 6.561 7.865 1.00 96.56 108 LEU A N 1
ATOM 887 C CA . LEU A 1 108 ? -10.375 7.144 6.546 1.00 96.56 108 LEU A CA 1
ATOM 888 C C . LEU A 1 108 ? -9.362 8.246 6.196 1.00 96.56 108 LEU A C 1
ATOM 890 O O . LEU A 1 108 ? -8.892 8.308 5.063 1.00 96.56 108 LEU A O 1
ATOM 894 N N . ALA A 1 109 ? -8.990 9.089 7.164 1.00 97.50 109 ALA A N 1
ATOM 895 C CA . ALA A 1 109 ? -7.951 10.096 6.964 1.00 97.50 109 ALA A CA 1
ATOM 896 C C . ALA A 1 109 ? -6.578 9.455 6.706 1.00 97.50 109 ALA A C 1
ATOM 898 O O . ALA A 1 109 ? -5.873 9.893 5.804 1.00 97.50 109 ALA A O 1
ATOM 899 N N . LEU A 1 110 ? -6.218 8.395 7.441 1.00 98.06 110 LEU A N 1
ATOM 900 C CA . LEU A 1 110 ? -4.980 7.645 7.209 1.00 98.06 110 LEU A CA 1
ATOM 901 C C . LEU A 1 110 ? -4.950 6.995 5.821 1.00 98.06 110 LEU A C 1
ATOM 903 O O . LEU A 1 110 ? -3.926 7.078 5.154 1.00 98.06 110 LEU A O 1
ATOM 907 N N . MET A 1 111 ? -6.061 6.403 5.368 1.00 98.12 111 MET A N 1
ATOM 908 C CA . MET A 1 111 ? -6.179 5.834 4.017 1.00 98.12 111 MET A CA 1
ATOM 909 C C . MET A 1 111 ? -5.898 6.894 2.947 1.00 98.12 111 MET A C 1
ATOM 911 O O . MET A 1 111 ? -5.094 6.669 2.045 1.00 98.12 111 MET A O 1
ATOM 915 N N . LEU A 1 112 ? -6.527 8.068 3.073 1.00 97.81 112 LEU A N 1
ATOM 916 C CA . LEU A 1 112 ? -6.341 9.171 2.133 1.00 97.81 112 LEU A CA 1
ATOM 917 C C . LEU A 1 112 ? -4.904 9.707 2.155 1.00 97.81 112 LEU A C 1
ATOM 919 O O . LEU A 1 112 ? -4.323 9.936 1.099 1.00 97.81 112 LEU A O 1
ATOM 923 N N . LEU A 1 113 ? -4.334 9.908 3.346 1.00 97.44 113 LEU A N 1
ATOM 924 C CA . LEU A 1 113 ? -2.961 10.390 3.498 1.00 97.44 113 LEU A CA 1
ATOM 925 C C . LEU A 1 113 ? -1.948 9.413 2.903 1.00 97.44 113 LEU A C 1
ATOM 927 O O . LEU A 1 113 ? -1.004 9.868 2.264 1.00 97.44 113 LEU A O 1
ATOM 931 N N . LEU A 1 114 ? -2.163 8.106 3.076 1.00 97.81 114 LEU A N 1
ATOM 932 C CA . LEU A 1 114 ? -1.328 7.068 2.480 1.00 97.81 114 LEU A CA 1
ATOM 933 C C . LEU A 1 114 ? -1.350 7.159 0.950 1.00 97.81 114 LEU A C 1
ATOM 935 O O . LEU A 1 114 ? -0.309 7.394 0.350 1.00 97.81 114 LEU A O 1
ATOM 939 N N . ALA A 1 115 ? -2.540 7.135 0.339 1.00 97.12 115 ALA A N 1
ATOM 940 C CA . ALA A 1 115 ? -2.665 7.226 -1.118 1.00 97.12 115 ALA A CA 1
ATOM 941 C C . ALA A 1 115 ? -2.031 8.503 -1.687 1.00 97.12 115 ALA A C 1
ATOM 943 O O . ALA A 1 115 ? -1.394 8.474 -2.740 1.00 97.12 115 ALA A O 1
ATOM 944 N N . VAL A 1 116 ? -2.188 9.642 -1.002 1.00 97.25 116 VAL A N 1
ATOM 945 C CA . VAL A 1 116 ? -1.543 10.900 -1.408 1.00 97.25 116 VAL A CA 1
ATOM 946 C C . VAL A 1 116 ? -0.022 10.797 -1.290 1.00 97.25 116 VAL A C 1
ATOM 948 O O . VAL A 1 116 ? 0.678 11.210 -2.213 1.00 97.25 116 VAL A O 1
ATOM 951 N N . ALA A 1 117 ? 0.497 10.251 -0.188 1.00 97.06 117 ALA A N 1
ATOM 952 C CA . ALA A 1 117 ? 1.932 10.086 0.017 1.00 97.06 117 ALA A CA 1
ATOM 953 C C . ALA A 1 117 ? 2.554 9.181 -1.055 1.00 97.06 117 ALA A C 1
ATOM 955 O O . ALA A 1 117 ? 3.545 9.568 -1.673 1.00 97.06 117 ALA A O 1
ATOM 956 N N . ASP A 1 118 ? 1.937 8.038 -1.344 1.00 96.12 118 ASP A N 1
ATOM 957 C CA . ASP A 1 118 ? 2.467 7.073 -2.308 1.00 96.12 118 ASP A CA 1
ATOM 958 C C . ASP A 1 118 ? 2.356 7.601 -3.744 1.00 96.12 118 ASP A C 1
ATOM 960 O O . ASP A 1 118 ? 3.294 7.492 -4.537 1.00 96.12 118 ASP A O 1
ATOM 964 N N . THR A 1 119 ? 1.287 8.341 -4.047 1.00 95.19 119 THR A N 1
ATOM 965 C CA . THR A 1 119 ? 1.180 9.097 -5.302 1.00 95.19 119 THR A CA 1
ATOM 966 C C . THR A 1 119 ? 2.317 10.119 -5.445 1.00 95.19 119 THR A C 1
ATOM 968 O O . THR A 1 119 ? 2.944 10.200 -6.501 1.00 95.19 119 THR A O 1
ATOM 971 N N . ILE A 1 120 ? 2.649 10.880 -4.395 1.00 95.62 120 ILE A N 1
ATOM 972 C CA . ILE A 1 120 ? 3.774 11.836 -4.417 1.00 95.62 120 ILE A CA 1
ATOM 973 C C . ILE A 1 120 ? 5.112 11.116 -4.640 1.00 95.62 120 ILE A C 1
ATOM 975 O O . ILE A 1 120 ? 5.967 11.604 -5.384 1.00 95.62 120 ILE A O 1
ATOM 979 N N . VAL A 1 121 ? 5.315 9.953 -4.024 1.00 94.56 121 VAL A N 1
ATOM 980 C CA . VAL A 1 121 ? 6.535 9.154 -4.212 1.00 94.56 121 VAL A CA 1
ATOM 981 C C . VAL A 1 121 ? 6.690 8.732 -5.675 1.00 94.56 121 VAL A C 1
ATOM 983 O O . VAL A 1 121 ? 7.777 8.919 -6.232 1.00 94.56 121 VAL A O 1
ATOM 986 N N . LEU A 1 122 ? 5.608 8.261 -6.309 1.00 93.50 122 LEU A N 1
ATOM 987 C CA . LEU A 1 122 ? 5.580 7.946 -7.742 1.00 93.50 122 LEU A CA 1
ATOM 988 C C . LEU A 1 122 ? 5.929 9.171 -8.598 1.00 93.50 122 LEU A C 1
ATOM 990 O O . LEU A 1 122 ? 6.798 9.084 -9.464 1.00 93.50 122 LEU A O 1
ATOM 994 N N . PHE A 1 123 ? 5.305 10.324 -8.332 1.00 90.81 123 PHE A N 1
ATOM 995 C CA . PHE A 1 123 ? 5.530 11.557 -9.099 1.00 90.81 123 PHE A CA 1
ATOM 996 C C . PHE A 1 123 ? 6.942 12.129 -8.961 1.00 90.81 123 PHE A C 1
ATOM 998 O O . PHE A 1 123 ? 7.438 12.777 -9.876 1.00 90.81 123 PHE A O 1
ATOM 1005 N N . THR A 1 124 ? 7.590 11.922 -7.817 1.00 90.31 124 THR A N 1
ATOM 1006 C CA . THR A 1 124 ? 8.935 12.454 -7.545 1.00 90.31 124 THR A CA 1
ATOM 1007 C C . THR A 1 124 ? 10.054 11.508 -7.981 1.00 90.31 124 THR A C 1
ATOM 1009 O O . THR A 1 124 ? 11.220 11.749 -7.666 1.00 90.31 124 THR A O 1
ATOM 1012 N N . CYS A 1 125 ? 9.718 10.404 -8.648 1.00 85.94 125 CYS A N 1
ATOM 1013 C CA . CYS A 1 125 ? 10.686 9.439 -9.143 1.00 85.94 125 CYS A CA 1
ATOM 1014 C C . CYS A 1 125 ? 11.416 9.976 -10.385 1.00 85.94 125 CYS A C 1
ATOM 1016 O O . CYS A 1 125 ? 10.783 10.353 -11.369 1.00 85.94 125 CYS A O 1
ATOM 1018 N N . ASP A 1 126 ? 12.750 9.995 -10.346 1.00 83.88 126 ASP A N 1
ATOM 1019 C CA . ASP A 1 126 ? 13.581 10.365 -11.495 1.00 83.88 126 ASP A CA 1
ATOM 1020 C C . ASP A 1 126 ? 13.788 9.137 -12.386 1.00 83.88 126 ASP A C 1
ATOM 1022 O O . ASP A 1 126 ? 14.685 8.311 -12.175 1.00 83.88 126 ASP A O 1
ATOM 1026 N N . ARG A 1 127 ? 12.894 8.988 -13.361 1.00 78.81 127 ARG A N 1
ATOM 1027 C CA . ARG A 1 127 ? 12.903 7.855 -14.283 1.00 78.81 127 ARG A CA 1
ATOM 1028 C C . ARG A 1 127 ? 14.169 7.822 -15.143 1.00 78.81 127 ARG A C 1
ATOM 1030 O O . ARG A 1 127 ? 14.736 6.747 -15.330 1.00 78.81 127 ARG A O 1
ATOM 1037 N N . ASP A 1 128 ? 14.650 8.979 -15.590 1.00 79.38 128 ASP A N 1
ATOM 1038 C CA . ASP A 1 128 ? 15.837 9.089 -16.447 1.00 79.38 128 ASP A CA 1
ATOM 1039 C C . ASP A 1 128 ? 17.087 8.583 -15.715 1.00 79.38 128 ASP A C 1
ATOM 1041 O O . ASP A 1 128 ? 17.929 7.868 -16.273 1.00 79.38 128 ASP A O 1
ATOM 1045 N N . LYS A 1 129 ? 17.183 8.874 -14.415 1.00 80.44 129 LYS A N 1
ATOM 1046 C CA . LYS A 1 129 ? 18.251 8.345 -13.564 1.00 80.44 129 LYS A CA 1
ATOM 1047 C C . LYS A 1 129 ? 18.166 6.826 -13.367 1.00 80.44 129 LYS A C 1
ATOM 1049 O O . LYS A 1 129 ? 19.195 6.150 -13.378 1.00 80.44 129 LYS A O 1
ATOM 1054 N N . ILE A 1 130 ? 16.967 6.259 -13.221 1.00 81.50 130 ILE A N 1
ATOM 1055 C CA . ILE A 1 130 ? 16.783 4.798 -13.101 1.00 81.50 130 ILE A CA 1
ATOM 1056 C C . ILE A 1 130 ? 17.139 4.075 -14.407 1.00 81.50 130 ILE A C 1
ATOM 1058 O O . ILE A 1 130 ? 17.769 3.013 -14.376 1.00 81.50 130 ILE A O 1
ATOM 1062 N N . GLU A 1 131 ? 16.750 4.635 -15.552 1.00 76.88 131 GLU A N 1
ATOM 1063 C CA . GLU A 1 131 ? 17.022 4.040 -16.865 1.00 76.88 131 GLU A CA 1
ATOM 1064 C C . GLU A 1 131 ? 18.511 4.121 -17.237 1.00 76.88 131 GLU A C 1
ATOM 1066 O O . GLU A 1 131 ? 19.050 3.176 -17.813 1.00 76.88 131 GLU A O 1
ATOM 1071 N N . SER A 1 132 ? 19.203 5.197 -16.847 1.00 79.88 132 SER A N 1
ATOM 1072 C CA . SER A 1 132 ? 20.640 5.391 -17.112 1.00 79.88 132 SER A CA 1
ATOM 1073 C C . SER A 1 132 ? 21.574 4.587 -16.201 1.00 79.88 132 SER A C 1
ATOM 1075 O O . SER A 1 132 ? 22.758 4.431 -16.501 1.00 79.88 132 SER A O 1
ATOM 1077 N N . THR A 1 133 ? 21.059 4.043 -15.101 1.00 77.50 133 THR A N 1
ATOM 1078 C CA . THR A 1 133 ? 21.843 3.232 -14.167 1.00 77.50 133 THR A CA 1
ATOM 1079 C C . THR A 1 133 ? 22.191 1.874 -14.792 1.00 77.50 133 THR A C 1
ATOM 1081 O O . THR A 1 133 ? 21.328 1.188 -15.323 1.00 77.50 133 THR A O 1
ATOM 1084 N N . SER A 1 134 ? 23.441 1.415 -14.735 1.00 74.56 134 SER A N 1
ATOM 1085 C CA . SER A 1 134 ? 23.814 0.089 -15.269 1.00 74.56 134 SER A CA 1
ATOM 1086 C C . SER A 1 134 ? 23.812 -1.021 -14.216 1.00 74.56 134 SER A C 1
ATOM 1088 O O . SER A 1 134 ? 23.779 -2.194 -14.578 1.00 74.56 134 SER A O 1
ATOM 1090 N N . ASP A 1 135 ? 23.851 -0.666 -12.931 1.00 81.62 135 ASP A N 1
ATOM 1091 C CA . ASP A 1 135 ? 23.920 -1.618 -11.823 1.00 81.62 135 ASP A CA 1
ATOM 1092 C C . ASP A 1 135 ? 22.529 -1.910 -11.251 1.00 81.62 135 ASP A C 1
ATOM 1094 O O . ASP A 1 135 ? 21.867 -1.038 -10.695 1.00 81.62 135 ASP A O 1
ATOM 1098 N N . ASP A 1 136 ? 22.102 -3.166 -11.346 1.00 76.88 136 ASP A N 1
ATOM 1099 C CA . ASP A 1 136 ? 20.840 -3.643 -10.772 1.00 76.88 136 ASP A CA 1
ATOM 1100 C C . ASP A 1 136 ? 20.843 -3.646 -9.228 1.00 76.88 136 ASP A C 1
ATOM 1102 O O . ASP A 1 136 ? 19.796 -3.809 -8.599 1.00 76.88 136 ASP A O 1
ATOM 1106 N N . ARG A 1 137 ? 22.006 -3.427 -8.598 1.00 73.56 137 ARG A N 1
ATOM 1107 C CA . ARG A 1 137 ? 22.137 -3.219 -7.148 1.00 73.56 137 ARG A CA 1
ATOM 1108 C C . ARG A 1 137 ? 22.052 -1.758 -6.728 1.00 73.56 137 ARG A C 1
ATOM 1110 O O . ARG A 1 137 ? 22.141 -1.487 -5.527 1.00 73.56 137 ARG A O 1
ATOM 1117 N N . ASP A 1 138 ? 21.896 -0.823 -7.664 1.00 77.75 138 ASP A N 1
ATOM 1118 C CA . ASP A 1 138 ? 21.829 0.587 -7.309 1.00 77.75 138 ASP A CA 1
ATOM 1119 C C . ASP A 1 138 ? 20.631 0.829 -6.370 1.00 77.75 138 ASP A C 1
ATOM 1121 O O . ASP A 1 138 ? 19.481 0.533 -6.724 1.00 77.75 138 ASP A O 1
ATOM 1125 N N . PRO A 1 139 ? 20.861 1.372 -5.159 1.00 77.94 139 PRO A N 1
ATOM 1126 C CA . PRO A 1 139 ? 19.792 1.648 -4.206 1.00 77.94 139 PRO A CA 1
ATOM 1127 C C . PRO A 1 139 ? 18.722 2.598 -4.759 1.00 77.94 139 PRO A C 1
ATOM 1129 O O . PRO A 1 139 ? 17.612 2.627 -4.225 1.00 77.94 139 PRO A O 1
ATOM 1132 N N . TYR A 1 140 ? 19.030 3.359 -5.811 1.00 80.50 140 TYR A N 1
ATOM 1133 C CA . TYR A 1 140 ? 18.100 4.246 -6.492 1.00 80.50 140 TYR A CA 1
ATOM 1134 C C . TYR A 1 140 ? 16.942 3.491 -7.162 1.00 80.50 140 TYR A C 1
ATOM 1136 O O . TYR A 1 140 ? 15.820 3.994 -7.160 1.00 80.50 140 TYR A O 1
ATOM 1144 N N . ILE A 1 141 ? 17.164 2.250 -7.616 1.00 83.50 141 ILE A N 1
ATOM 1145 C CA . ILE A 1 141 ? 16.113 1.373 -8.169 1.00 83.50 141 ILE A CA 1
ATOM 1146 C C . ILE A 1 141 ? 15.047 1.055 -7.107 1.00 83.50 141 ILE A C 1
ATOM 1148 O O . ILE A 1 141 ? 13.870 0.912 -7.428 1.00 83.50 141 ILE A O 1
ATOM 1152 N N . TYR A 1 142 ? 15.442 1.011 -5.831 1.00 86.62 142 TYR A N 1
ATOM 1153 C CA . TYR A 1 142 ? 14.578 0.694 -4.689 1.00 86.62 142 TYR A CA 1
ATOM 1154 C C . TYR A 1 142 ? 14.014 1.936 -3.988 1.00 86.62 142 TYR A C 1
ATOM 1156 O O . TYR A 1 142 ? 13.395 1.815 -2.928 1.00 86.62 142 TYR A O 1
ATOM 1164 N N . ARG A 1 143 ? 14.248 3.141 -4.529 1.00 90.44 143 ARG A N 1
ATOM 1165 C CA . ARG A 1 143 ? 13.854 4.408 -3.895 1.00 90.44 143 ARG A CA 1
ATOM 1166 C C . ARG A 1 143 ? 12.377 4.403 -3.510 1.00 90.44 143 ARG A C 1
ATOM 1168 O O . ARG A 1 143 ? 12.062 4.664 -2.353 1.00 90.44 143 ARG A O 1
ATOM 1175 N N . ASN A 1 144 ? 11.493 4.126 -4.464 1.00 91.00 144 ASN A N 1
ATOM 1176 C CA . ASN A 1 144 ? 10.053 4.220 -4.245 1.00 91.00 144 ASN A CA 1
ATOM 1177 C C . ASN A 1 144 ? 9.582 3.180 -3.227 1.00 91.00 144 ASN A C 1
ATOM 1179 O O . ASN A 1 144 ? 8.953 3.555 -2.247 1.00 91.00 144 ASN A O 1
ATOM 1183 N N . HIS A 1 145 ? 10.013 1.922 -3.362 1.00 90.38 145 HIS A N 1
ATOM 1184 C CA . HIS A 1 145 ? 9.700 0.859 -2.401 1.00 90.38 145 HIS A CA 1
ATOM 1185 C C . HIS A 1 145 ? 10.119 1.217 -0.966 1.00 90.38 145 HIS A C 1
ATOM 1187 O O . HIS A 1 145 ? 9.364 0.988 -0.025 1.00 90.38 145 HIS A O 1
ATOM 1193 N N . ARG A 1 146 ? 11.292 1.840 -0.768 1.00 92.00 146 ARG A N 1
ATOM 1194 C CA . ARG A 1 146 ? 11.712 2.320 0.563 1.00 92.00 146 ARG A CA 1
ATOM 1195 C C . ARG A 1 146 ? 10.769 3.384 1.122 1.00 92.00 146 ARG A C 1
ATOM 1197 O O . ARG A 1 146 ? 10.475 3.360 2.315 1.00 92.00 146 ARG A O 1
ATOM 1204 N N . TRP A 1 147 ? 10.314 4.312 0.283 1.00 94.88 147 TRP A N 1
ATOM 1205 C CA . TRP A 1 147 ? 9.373 5.351 0.697 1.00 94.88 147 TRP A CA 1
ATOM 1206 C C . TRP A 1 147 ? 7.971 4.800 0.963 1.00 94.88 147 TRP A C 1
ATOM 1208 O O . TRP A 1 147 ? 7.386 5.185 1.970 1.00 94.88 147 TRP A O 1
ATOM 1218 N N . PHE A 1 148 ? 7.488 3.857 0.150 1.00 94.38 148 PHE A N 1
ATOM 1219 C CA . PHE A 1 148 ? 6.232 3.143 0.395 1.00 94.38 148 PHE A CA 1
ATOM 1220 C C . PHE A 1 148 ? 6.283 2.383 1.726 1.00 94.38 148 PHE A C 1
ATOM 1222 O O . PHE A 1 148 ? 5.399 2.514 2.565 1.00 94.38 148 PHE A O 1
ATOM 1229 N N . TYR A 1 149 ? 7.370 1.659 2.018 1.00 93.38 149 TYR A N 1
ATOM 1230 C CA . TYR A 1 149 ? 7.503 1.005 3.325 1.00 93.38 149 TYR A CA 1
ATOM 1231 C C . TYR A 1 149 ? 7.459 1.999 4.489 1.00 93.38 149 TYR A C 1
ATOM 1233 O O . TYR A 1 149 ? 6.885 1.695 5.535 1.00 93.38 149 TYR A O 1
ATOM 1241 N N . LEU A 1 150 ? 8.035 3.191 4.317 1.00 95.25 150 LEU A N 1
ATOM 1242 C CA . LEU A 1 150 ? 8.018 4.223 5.346 1.00 95.25 150 LEU A CA 1
ATOM 1243 C C . LEU A 1 150 ? 6.618 4.826 5.549 1.00 95.25 150 LEU A C 1
ATOM 1245 O O . LEU A 1 150 ? 6.208 4.996 6.699 1.00 95.25 150 LEU A O 1
ATOM 1249 N N . SER A 1 151 ? 5.886 5.136 4.473 1.00 96.31 151 SER A N 1
ATOM 1250 C CA . SER A 1 151 ? 4.521 5.678 4.549 1.00 96.31 151 SER A CA 1
ATOM 1251 C C . SER A 1 151 ? 3.570 4.673 5.209 1.00 96.31 151 SER A C 1
ATOM 1253 O O . SER A 1 151 ? 2.888 5.026 6.177 1.00 96.31 151 SER A O 1
ATOM 1255 N N . HIS A 1 152 ? 3.618 3.404 4.792 1.00 96.38 152 HIS A N 1
ATOM 1256 C CA . HIS A 1 152 ? 2.857 2.312 5.399 1.00 96.38 152 HIS A CA 1
ATOM 1257 C C . HIS A 1 152 ? 3.203 2.106 6.878 1.00 96.38 152 HIS A C 1
ATOM 1259 O O . HIS A 1 152 ? 2.309 2.045 7.725 1.00 96.38 152 HIS A O 1
ATOM 1265 N N . ALA A 1 153 ? 4.493 2.056 7.227 1.00 95.88 153 ALA A N 1
ATOM 1266 C CA . ALA A 1 153 ? 4.915 1.914 8.619 1.00 95.88 153 ALA A CA 1
ATOM 1267 C C . ALA A 1 153 ? 4.400 3.072 9.491 1.00 95.88 153 ALA A C 1
ATOM 1269 O O . ALA A 1 153 ? 3.927 2.845 10.607 1.00 95.88 153 ALA A O 1
ATOM 1270 N N . ALA A 1 154 ? 4.439 4.307 8.983 1.00 97.06 154 ALA A N 1
ATOM 1271 C CA . ALA A 1 154 ? 3.953 5.476 9.706 1.00 97.06 154 ALA A CA 1
ATOM 1272 C C . ALA A 1 154 ? 2.440 5.404 9.976 1.00 97.06 154 ALA A C 1
ATOM 1274 O O . ALA A 1 154 ? 2.012 5.586 11.121 1.00 97.06 154 ALA A O 1
ATOM 1275 N N . VAL A 1 155 ? 1.620 5.102 8.961 1.00 97.56 155 VAL A N 1
ATOM 1276 C CA . VAL A 1 155 ? 0.160 5.010 9.149 1.00 97.56 155 VAL A CA 1
ATOM 1277 C C . VAL A 1 155 ? -0.236 3.822 10.026 1.00 97.56 155 VAL A C 1
ATOM 1279 O O . VAL A 1 155 ? -1.184 3.929 10.807 1.00 97.56 155 VAL A O 1
ATOM 1282 N N . GLU A 1 156 ? 0.517 2.723 9.976 1.00 97.25 156 GLU A N 1
ATOM 1283 C CA . GLU A 1 156 ? 0.316 1.561 10.839 1.00 97.25 156 GLU A CA 1
ATOM 1284 C C . GLU A 1 156 ? 0.599 1.866 12.309 1.00 97.25 156 GLU A C 1
ATOM 1286 O O . GLU A 1 156 ? -0.220 1.538 13.174 1.00 97.25 156 GLU A O 1
ATOM 1291 N N . VAL A 1 157 ? 1.700 2.566 12.602 1.00 97.19 157 VAL A N 1
ATOM 1292 C CA . VAL A 1 157 ? 2.017 3.019 13.963 1.00 97.19 157 VAL A CA 1
ATOM 1293 C C . VAL A 1 157 ? 0.915 3.938 14.494 1.00 97.19 157 VAL A C 1
ATOM 1295 O O . VAL A 1 157 ? 0.429 3.728 15.608 1.00 97.19 157 VAL A O 1
ATOM 1298 N N . ILE A 1 158 ? 0.455 4.911 13.700 1.00 97.12 158 ILE A N 1
ATOM 1299 C CA . ILE A 1 158 ? -0.620 5.827 14.116 1.00 97.12 158 ILE A CA 1
ATOM 1300 C C . ILE A 1 158 ? -1.929 5.057 14.350 1.00 97.12 158 ILE A C 1
ATOM 1302 O O . ILE A 1 158 ? -2.585 5.248 15.379 1.00 97.12 158 ILE A O 1
ATOM 1306 N N . SER A 1 159 ? -2.297 4.157 13.435 1.00 96.62 159 SER A N 1
ATOM 1307 C CA . SER A 1 159 ? -3.482 3.299 13.556 1.00 96.62 159 SER A CA 1
ATOM 1308 C C . SER A 1 159 ? -3.421 2.430 14.818 1.00 96.62 159 SER A C 1
ATOM 1310 O O . SER A 1 159 ? -4.415 2.325 15.545 1.00 96.62 159 SER A O 1
ATOM 1312 N N . LEU A 1 160 ? -2.258 1.856 15.142 1.00 95.94 160 LEU A N 1
ATOM 1313 C CA . LEU A 1 160 ? -2.059 1.058 16.351 1.00 95.94 160 LEU A CA 1
ATOM 1314 C C . LEU A 1 160 ? -2.195 1.901 17.624 1.00 95.94 160 LEU A C 1
ATOM 1316 O O . LEU A 1 160 ? -2.951 1.522 18.517 1.00 95.94 160 LEU A O 1
ATOM 1320 N N . VAL A 1 161 ? -1.536 3.061 17.696 1.00 94.19 161 VAL A N 1
ATOM 1321 C CA . VAL A 1 161 ? -1.649 3.990 18.836 1.00 94.19 161 VAL A CA 1
ATOM 1322 C C . VAL A 1 161 ? -3.116 4.366 19.062 1.00 94.19 161 VAL A C 1
ATOM 1324 O O . VAL A 1 161 ? -3.638 4.240 20.170 1.00 94.19 161 VAL A O 1
ATOM 1327 N N . CYS A 1 162 ? -3.840 4.712 18.001 1.00 91.81 162 CYS A N 1
ATOM 1328 C CA . CYS A 1 162 ? -5.273 4.994 18.084 1.00 91.81 162 CYS A CA 1
ATOM 1329 C C . CYS A 1 162 ? -6.079 3.769 18.543 1.00 91.81 162 CYS A C 1
ATOM 1331 O O . CYS A 1 162 ? -7.009 3.884 19.341 1.00 91.81 162 CYS A O 1
ATOM 1333 N N . THR A 1 163 ? -5.689 2.570 18.114 1.00 91.69 163 THR A N 1
ATOM 1334 C CA . THR A 1 163 ? -6.290 1.306 18.5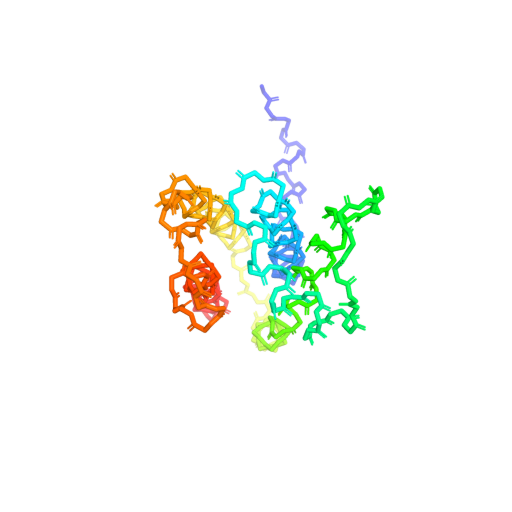66 1.00 91.69 163 THR A CA 1
ATOM 1335 C C . THR A 1 163 ? -6.010 1.006 20.040 1.00 91.69 163 THR A C 1
ATOM 1337 O O . THR A 1 163 ? -6.789 0.301 20.676 1.00 91.69 163 THR A O 1
ATOM 1340 N N . VAL A 1 164 ? -5.002 1.608 20.660 1.00 89.69 164 VAL A N 1
ATOM 1341 C CA . VAL A 1 164 ? -4.783 1.489 22.109 1.00 89.69 164 VAL A CA 1
ATOM 1342 C C . VAL A 1 164 ? -5.573 2.548 22.893 1.00 89.69 164 VAL A C 1
ATOM 1344 O O . VAL A 1 164 ? -6.159 2.225 23.932 1.00 89.69 164 VAL A O 1
ATOM 1347 N N . PHE A 1 165 ? -5.645 3.786 22.386 1.00 87.12 165 PHE A N 1
ATOM 1348 C CA . PHE A 1 165 ? -6.084 4.950 23.177 1.00 87.12 165 PHE A CA 1
ATOM 1349 C C . PHE A 1 165 ? -7.477 5.534 22.860 1.00 87.12 165 PHE A C 1
ATOM 1351 O O . PHE A 1 165 ? -8.043 6.175 23.744 1.00 87.12 165 PHE A O 1
ATOM 1358 N N . LEU A 1 166 ? -8.046 5.339 21.660 1.00 75.75 166 LEU A N 1
ATOM 1359 C CA . LEU A 1 166 ? -9.326 5.955 21.224 1.00 75.75 166 LEU A CA 1
ATOM 1360 C C . LEU A 1 166 ? -10.511 4.987 21.195 1.00 75.75 166 LEU A C 1
ATOM 1362 O O . LEU A 1 166 ? -11.621 5.324 21.664 1.00 75.75 166 LEU A O 1
#

Secondary structure (DSSP, 8-state):
---HHHHHHGGG--HHHHHHHHHHHHHHHHHHHHHHIIIII-HHHIIIIIIIIIT-----TT-TTHHHHHHHHHHHHGGGGHHHHHHHHHHHHH-----HHHHHHHHHHHHHHHHHHHHHHHHT--HHHHHH---TT-GGGGHHHHHHHHHHHHHHHHHHHHHHH-

Sequence (166 aa):
MISRGILIKLQETSPVLIVVGFFVYQMLETGVIDMVEHACVNSRVYRVHNFPDILGMKYDKNDRWINFYAFKSGVLCTFILLIPLIVKLLFLALRPKKKTRNFLWLHLALMLLLAVADTIVLFTCDRDKIESTSDDRDPYIYRNHRWFYLSHAAVEVISLVCTVFL

Organism: Encephalitozoon cuniculi (strain GB-M1) (NCBI:txid284813)

Radius of gyration: 18.46 Å; chains: 1; bounding box: 54×32×49 Å

Foldseek 3Di:
DPDVVVVVVLQPCFLLNLLVVLLVLQLQLQLVLQLCCCPPFAVLCCQLDQCCPQVVHHDDPPDPCNSVSSSVSSNSVSPVVVVLSVVLVVLCVVPVDDRSPVLNVLSVVLSVQLSVQLVVLRVPQPRVVNVPDPDSPPCSSCSSVVSNVVSVVVSSVVNSVSSNPD

pLDDT: mean 87.72, std 13.15, range [44.03, 98.12]